Protein AF-A0A258SKD0-F1 (afdb_monomer_lite)

Secondary structure (DSSP, 8-state):
--HHHHHHHHHHHHHHHTT-PPBPGGG-B--TT-SS-EEEBTTT--EEEE-SSS-EEE----

Structure (mmCIF, N/CA/C/O backbone):
data_AF-A0A258SKD0-F1
#
_entry.id   AF-A0A258SKD0-F1
#
loop_
_atom_site.group_PDB
_atom_site.id
_atom_site.type_symbol
_atom_site.label_atom_id
_atom_site.label_alt_id
_atom_site.label_comp_id
_atom_site.label_asym_id
_atom_site.label_entity_id
_atom_site.label_seq_id
_atom_site.pdbx_PDB_ins_code
_atom_site.Cartn_x
_atom_site.Cartn_y
_atom_site.Cartn_z
_atom_site.occupancy
_atom_site.B_iso_or_equiv
_atom_site.auth_seq_id
_atom_site.auth_comp_id
_atom_site.auth_asym_id
_atom_site.auth_atom_id
_atom_site.pdbx_PDB_model_num
ATOM 1 N N . MET A 1 1 ? -9.101 -13.124 21.165 1.00 55.50 1 MET A N 1
ATOM 2 C CA . MET A 1 1 ? -8.399 -12.135 20.314 1.00 55.50 1 MET A CA 1
ATOM 3 C C . MET A 1 1 ? -7.979 -10.978 21.201 1.00 55.50 1 MET A C 1
ATOM 5 O O . MET A 1 1 ? -8.810 -10.486 21.946 1.00 55.50 1 MET A O 1
ATOM 9 N N . ASP A 1 2 ? -6.707 -10.594 21.166 1.00 69.81 2 ASP A N 1
ATOM 10 C CA . ASP A 1 2 ? -6.136 -9.560 22.036 1.00 69.81 2 ASP A CA 1
ATOM 11 C C . ASP A 1 2 ? -6.749 -8.177 21.724 1.00 69.81 2 ASP A C 1
ATOM 13 O O . ASP A 1 2 ? -6.592 -7.670 20.607 1.00 69.81 2 ASP A O 1
ATOM 17 N N . SER A 1 3 ? -7.477 -7.572 22.671 1.00 72.19 3 SER A N 1
ATOM 18 C CA . SER A 1 3 ? -8.252 -6.332 22.462 1.00 72.19 3 SER A CA 1
ATOM 19 C C . SER A 1 3 ? -7.408 -5.175 21.910 1.00 72.19 3 SER A C 1
ATOM 21 O O . SER A 1 3 ? -7.889 -4.362 21.119 1.00 72.19 3 SER A O 1
ATOM 23 N N . LYS A 1 4 ? -6.107 -5.137 22.230 1.00 76.38 4 LYS A N 1
ATOM 24 C CA . LYS A 1 4 ? -5.163 -4.123 21.730 1.00 76.38 4 LYS A CA 1
ATOM 25 C C . LYS A 1 4 ? -4.945 -4.212 20.215 1.00 76.38 4 LYS A C 1
ATOM 27 O O . LYS A 1 4 ? -4.759 -3.193 19.547 1.00 76.38 4 LYS A O 1
ATOM 32 N N . ARG A 1 5 ? -4.992 -5.422 19.645 1.00 77.44 5 ARG A N 1
ATOM 33 C CA . ARG A 1 5 ? -4.801 -5.656 18.204 1.00 77.44 5 ARG A CA 1
ATOM 34 C C . ARG A 1 5 ? -5.997 -5.158 17.393 1.00 77.44 5 ARG A C 1
ATOM 36 O O . ARG A 1 5 ? -5.807 -4.604 16.312 1.00 77.44 5 ARG A O 1
ATOM 43 N N . VAL A 1 6 ? -7.204 -5.314 17.937 1.00 80.75 6 VAL A N 1
ATOM 44 C CA . VAL A 1 6 ? -8.457 -4.859 17.317 1.00 80.75 6 VAL A CA 1
ATOM 45 C C . VAL A 1 6 ? -8.518 -3.332 17.288 1.00 80.75 6 VAL A C 1
ATOM 47 O O . VAL A 1 6 ? -8.745 -2.755 16.228 1.00 80.75 6 VAL A O 1
ATOM 50 N N . ILE A 1 7 ? -8.212 -2.667 18.408 1.00 84.06 7 ILE A N 1
ATOM 51 C CA . ILE A 1 7 ? -8.198 -1.196 18.493 1.00 84.06 7 ILE A CA 1
ATOM 52 C C . ILE A 1 7 ? -7.207 -0.598 17.486 1.00 84.06 7 ILE A C 1
ATOM 54 O O . ILE A 1 7 ? -7.550 0.323 16.744 1.00 84.06 7 ILE A O 1
ATOM 58 N N . LYS A 1 8 ? -5.993 -1.161 17.392 1.00 82.25 8 LYS A N 1
ATOM 59 C CA . LYS A 1 8 ? -4.986 -0.720 16.413 1.00 82.25 8 LYS A CA 1
ATOM 60 C C . LYS A 1 8 ? -5.469 -0.891 14.970 1.00 82.25 8 LYS A C 1
ATOM 62 O O . LYS A 1 8 ? -5.227 -0.021 14.135 1.00 82.25 8 LYS A O 1
ATOM 67 N N . TRP A 1 9 ? -6.159 -1.992 14.674 1.00 85.75 9 TRP A N 1
ATOM 68 C CA . TRP A 1 9 ? -6.719 -2.237 13.347 1.00 85.75 9 TRP A CA 1
ATOM 69 C C . TRP A 1 9 ? -7.815 -1.222 12.990 1.00 85.75 9 TRP A C 1
ATOM 71 O O . TRP A 1 9 ? -7.783 -0.652 11.898 1.00 85.75 9 TRP A O 1
ATOM 81 N N . ILE A 1 10 ? -8.726 -0.927 13.925 1.00 86.50 10 ILE A N 1
ATOM 82 C CA . ILE A 1 10 ? -9.797 0.066 13.742 1.00 86.50 10 ILE A CA 1
ATOM 83 C C . ILE A 1 10 ? -9.210 1.468 13.534 1.00 86.50 10 ILE A C 1
ATOM 85 O O . ILE A 1 10 ? -9.600 2.163 12.598 1.00 86.50 10 ILE A O 1
ATOM 89 N N . ALA A 1 11 ? -8.226 1.872 14.342 1.00 87.38 11 ALA A N 1
ATOM 90 C CA . ALA A 1 11 ? -7.558 3.164 14.186 1.00 87.38 11 ALA A CA 1
ATOM 91 C C . ALA A 1 11 ? -6.881 3.304 12.808 1.00 87.38 11 ALA A C 1
ATOM 93 O O . ALA A 1 11 ? -7.004 4.337 12.147 1.00 87.38 11 ALA A O 1
ATOM 94 N N . GLY A 1 12 ? -6.219 2.246 12.326 1.00 86.38 12 GLY A N 1
ATOM 95 C CA . GLY A 1 12 ? -5.646 2.218 10.979 1.00 86.38 12 GLY A CA 1
ATOM 96 C C . GLY A 1 12 ? -6.702 2.314 9.872 1.00 86.38 12 GLY A C 1
ATOM 97 O O . GLY A 1 12 ? -6.503 3.016 8.880 1.00 86.38 12 GLY A O 1
ATOM 98 N N . ARG A 1 13 ? -7.865 1.683 10.063 1.00 88.00 13 ARG A N 1
ATOM 99 C CA . ARG A 1 13 ? -9.013 1.789 9.151 1.00 88.00 13 ARG A CA 1
ATOM 100 C C . ARG A 1 13 ? -9.582 3.215 9.112 1.00 88.00 13 ARG A C 1
ATOM 102 O O . ARG A 1 13 ? -9.854 3.716 8.025 1.00 88.00 13 ARG A O 1
ATOM 109 N N . LEU A 1 14 ? -9.698 3.891 10.257 1.00 90.69 14 LEU A N 1
ATOM 110 C CA . LEU A 1 14 ? -10.136 5.293 10.330 1.00 90.69 14 LEU A CA 1
ATOM 111 C C . LEU A 1 14 ? -9.161 6.240 9.618 1.00 90.69 14 LEU A C 1
ATOM 113 O O . LEU A 1 14 ? -9.586 7.155 8.917 1.00 90.69 14 LEU A O 1
ATOM 117 N N . ASN A 1 15 ? -7.855 5.994 9.733 1.00 89.31 15 ASN A N 1
ATOM 118 C CA . ASN A 1 15 ? -6.850 6.757 8.992 1.00 89.31 15 ASN A CA 1
ATOM 119 C C . ASN A 1 15 ? -7.012 6.613 7.472 1.00 89.31 15 ASN A C 1
ATOM 121 O O . ASN A 1 15 ? -6.859 7.602 6.757 1.00 89.31 15 ASN A O 1
ATOM 125 N N . CYS A 1 16 ? -7.418 5.436 6.986 1.00 90.44 16 CYS A N 1
ATOM 126 C CA . CYS A 1 16 ? -7.701 5.239 5.563 1.00 90.44 16 CYS A CA 1
ATOM 127 C C . CYS A 1 16 ? -8.838 6.141 5.066 1.00 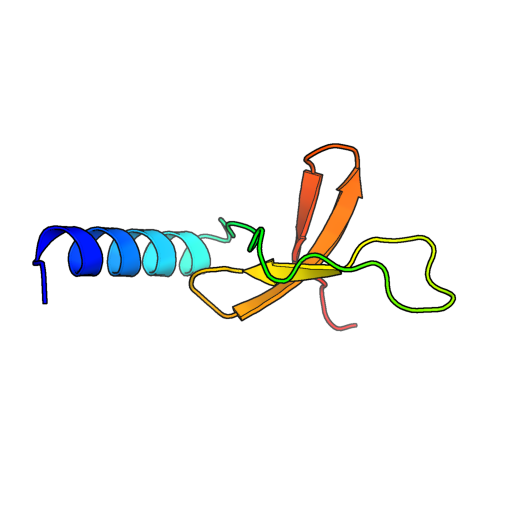90.44 16 CYS A C 1
ATOM 129 O O . CYS A 1 16 ? -8.745 6.668 3.966 1.00 90.44 16 CYS A O 1
ATOM 131 N N . LEU A 1 17 ? -9.885 6.352 5.874 1.00 86.44 17 LEU A N 1
ATOM 132 C CA . LEU A 1 17 ? -10.991 7.258 5.524 1.00 86.44 17 LEU A CA 1
ATOM 133 C C . LEU A 1 17 ? -10.547 8.726 5.463 1.00 86.44 17 LEU A C 1
ATOM 135 O O . LEU A 1 17 ? -11.126 9.517 4.731 1.00 86.44 17 LEU A O 1
ATOM 139 N N . ARG A 1 18 ? -9.485 9.083 6.192 1.00 89.50 18 ARG A N 1
ATOM 140 C CA . ARG A 1 18 ? -8.848 10.410 6.150 1.00 89.50 18 ARG A CA 1
ATOM 141 C C . ARG A 1 18 ? -7.797 10.539 5.036 1.00 89.50 18 ARG A C 1
ATOM 143 O O . ARG A 1 18 ? -7.007 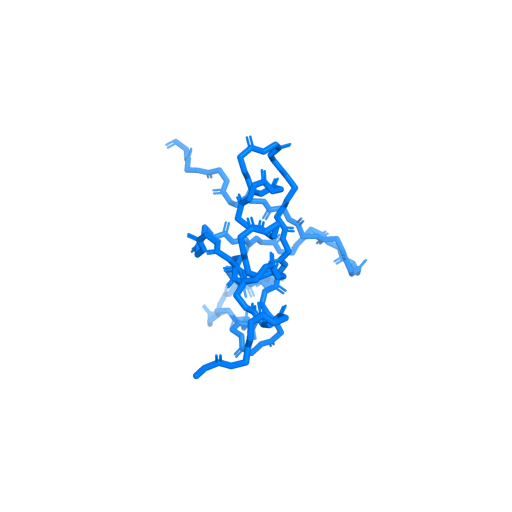11.477 5.060 1.00 89.50 18 ARG A O 1
ATOM 150 N N . GLY A 1 19 ? -7.714 9.568 4.122 1.00 85.44 19 GLY A N 1
ATOM 151 C CA . GLY A 1 19 ? -6.712 9.519 3.049 1.00 85.44 19 GLY A CA 1
ATOM 152 C C . GLY A 1 19 ? -5.302 9.116 3.502 1.00 85.44 19 GLY A C 1
ATOM 153 O O . GLY A 1 19 ? -4.372 9.098 2.696 1.00 85.44 19 GLY A O 1
ATOM 154 N N . LYS A 1 20 ? -5.107 8.764 4.780 1.00 89.31 20 LYS A N 1
ATOM 155 C CA . LYS A 1 20 ? -3.819 8.299 5.311 1.00 89.31 20 LYS A CA 1
ATOM 156 C C . LYS A 1 20 ? -3.730 6.782 5.185 1.00 89.31 20 LYS A C 1
ATOM 158 O O . LYS A 1 20 ? -4.224 6.041 6.034 1.00 89.31 20 LYS A O 1
ATOM 163 N N . HIS A 1 21 ? -3.075 6.319 4.126 1.00 90.44 21 HIS A N 1
ATOM 164 C CA . HIS A 1 21 ? -2.917 4.894 3.849 1.00 90.44 21 HIS A CA 1
ATOM 165 C C . HIS A 1 21 ? -1.540 4.381 4.264 1.00 90.44 21 HIS A C 1
ATOM 167 O O . HIS A 1 21 ? -0.507 4.895 3.843 1.00 90.44 21 HIS A O 1
ATOM 173 N N . GLU A 1 22 ? -1.525 3.317 5.065 1.00 91.31 22 GLU A N 1
ATOM 174 C CA . GLU A 1 22 ? -0.295 2.616 5.430 1.00 91.31 22 GLU A CA 1
ATOM 175 C C . GLU A 1 22 ? -0.059 1.445 4.479 1.00 91.31 22 GLU A C 1
ATOM 177 O O . GLU A 1 22 ? -0.888 0.535 4.382 1.00 91.31 22 GLU A O 1
ATOM 182 N N . ARG A 1 23 ? 1.087 1.447 3.799 1.00 92.12 23 ARG A N 1
ATOM 183 C CA . ARG A 1 23 ? 1.494 0.369 2.897 1.00 92.12 23 ARG A CA 1
ATOM 184 C C . ARG A 1 23 ? 1.720 -0.952 3.634 1.00 92.12 23 ARG A C 1
ATOM 186 O O . ARG A 1 23 ? 2.379 -1.003 4.670 1.00 92.12 23 ARG A O 1
ATOM 193 N N . SER A 1 24 ? 1.321 -2.049 2.997 1.00 91.31 24 SER A N 1
ATOM 194 C CA . SER A 1 24 ? 1.681 -3.401 3.413 1.00 91.31 24 SER A CA 1
ATOM 195 C C . SER A 1 24 ? 3.109 -3.796 3.016 1.00 91.31 24 SER A C 1
ATOM 197 O O . SER A 1 24 ? 3.442 -3.921 1.837 1.00 91.31 24 SER A O 1
ATOM 199 N N . ASN A 1 25 ? 3.959 -4.082 4.010 1.00 86.44 25 ASN A N 1
ATOM 200 C CA . ASN A 1 25 ? 5.309 -4.620 3.781 1.00 86.44 25 ASN A CA 1
ATOM 201 C C . ASN A 1 25 ? 5.299 -5.974 3.067 1.00 86.44 25 ASN A C 1
ATOM 203 O O . ASN A 1 25 ? 6.141 -6.215 2.213 1.00 86.44 25 ASN A O 1
ATOM 207 N N . LYS A 1 26 ? 4.325 -6.830 3.389 1.00 89.06 26 LYS A N 1
ATOM 208 C CA . LYS A 1 26 ? 4.252 -8.210 2.886 1.00 89.06 26 LYS A CA 1
ATOM 209 C C . LYS A 1 26 ? 3.762 -8.315 1.443 1.00 89.06 26 LYS A C 1
ATOM 211 O O . LYS A 1 26 ? 3.913 -9.359 0.829 1.00 89.06 26 LYS A O 1
ATOM 216 N N . ARG A 1 27 ? 3.114 -7.266 0.929 1.00 88.81 27 ARG A N 1
ATOM 217 C CA . ARG A 1 27 ? 2.474 -7.261 -0.398 1.00 88.81 27 ARG A CA 1
ATOM 218 C C . ARG A 1 27 ? 3.123 -6.271 -1.360 1.00 88.81 27 ARG A C 1
ATOM 220 O O . ARG A 1 27 ? 2.557 -5.984 -2.406 1.00 88.81 27 ARG A O 1
ATOM 227 N N . ALA A 1 28 ? 4.256 -5.681 -0.984 1.00 91.00 28 ALA A N 1
ATOM 228 C CA . ALA A 1 28 ? 5.018 -4.839 -1.893 1.00 91.00 28 ALA A CA 1
ATOM 229 C C . ALA A 1 28 ? 5.745 -5.720 -2.911 1.00 91.00 28 ALA A C 1
ATOM 231 O O . ALA A 1 28 ? 6.520 -6.591 -2.527 1.00 91.00 28 ALA A O 1
ATOM 232 N N . ARG A 1 29 ? 5.482 -5.487 -4.194 1.00 92.06 29 ARG A N 1
ATOM 233 C CA . ARG A 1 29 ? 6.072 -6.226 -5.312 1.00 92.06 29 ARG A CA 1
ATOM 234 C C . ARG A 1 29 ? 6.361 -5.287 -6.476 1.00 92.06 29 ARG A C 1
ATOM 236 O O . ARG A 1 29 ? 5.724 -4.243 -6.597 1.0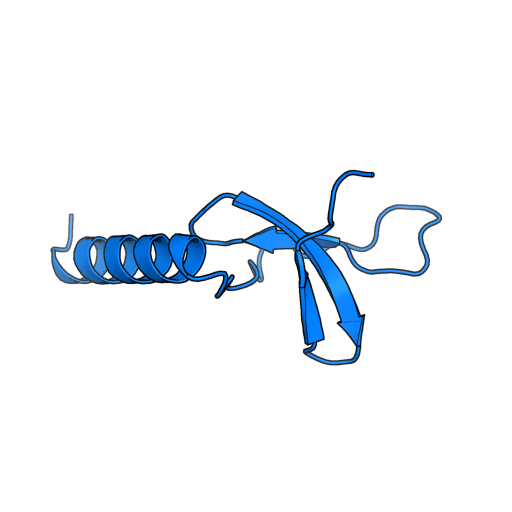0 92.06 29 ARG A O 1
ATOM 243 N N . LYS A 1 30 ? 7.316 -5.655 -7.320 1.00 92.19 30 LYS A N 1
ATOM 244 C CA . LYS A 1 30 ? 7.537 -5.014 -8.617 1.00 92.19 30 LYS A CA 1
ATOM 245 C C . LYS A 1 30 ? 6.848 -5.897 -9.666 1.00 92.19 30 LYS A C 1
ATOM 247 O O . LYS A 1 30 ? 7.259 -7.047 -9.780 1.00 92.19 30 LYS A O 1
ATOM 252 N N . PRO A 1 31 ? 5.759 -5.449 -10.316 1.00 88.31 31 PRO A N 1
ATOM 253 C CA . PRO A 1 31 ? 5.137 -6.214 -11.394 1.00 88.31 31 PRO A CA 1
ATOM 254 C C . PRO A 1 31 ? 6.131 -6.454 -12.537 1.00 88.31 31 PRO A C 1
ATOM 256 O O . PRO A 1 31 ? 6.980 -5.598 -12.798 1.00 88.31 31 PRO A O 1
ATOM 259 N N . ASP A 1 32 ? 6.020 -7.5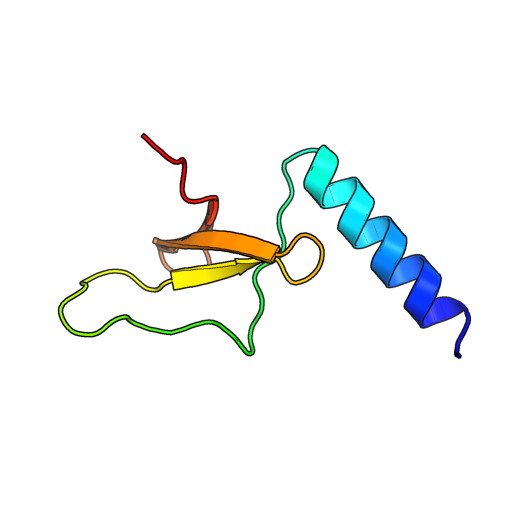95 -13.215 1.00 89.75 32 ASP A N 1
ATOM 260 C CA . ASP A 1 32 ? 6.866 -7.904 -14.369 1.00 89.75 32 ASP A CA 1
ATOM 261 C C . ASP A 1 32 ? 6.665 -6.862 -15.475 1.00 89.75 32 ASP A C 1
ATOM 263 O O . ASP A 1 32 ? 5.537 -6.522 -15.833 1.00 89.75 32 ASP A O 1
ATOM 267 N N . GLY A 1 33 ? 7.772 -6.308 -15.975 1.00 87.88 33 GLY A N 1
ATOM 268 C CA . GLY A 1 33 ? 7.757 -5.256 -16.996 1.00 87.88 33 GLY A CA 1
ATOM 269 C C . GLY A 1 33 ? 7.359 -3.855 -16.508 1.00 87.88 33 GLY A C 1
ATOM 270 O O . GLY A 1 33 ? 7.275 -2.949 -17.330 1.00 87.88 33 GLY A O 1
ATOM 271 N N . ALA A 1 34 ? 7.130 -3.640 -15.207 1.00 86.00 34 ALA A N 1
ATOM 272 C CA . ALA A 1 34 ? 6.848 -2.311 -14.656 1.00 86.00 34 ALA A CA 1
ATOM 273 C C . ALA A 1 34 ? 8.100 -1.656 -14.055 1.00 86.00 34 ALA A C 1
ATOM 275 O O . ALA A 1 34 ? 8.887 -2.313 -13.376 1.00 86.00 34 ALA A O 1
ATOM 276 N N . ASP A 1 35 ? 8.246 -0.338 -14.201 1.00 87.31 35 ASP A N 1
ATOM 277 C CA . ASP A 1 35 ? 9.327 0.427 -13.556 1.00 87.31 35 ASP A CA 1
ATOM 278 C C . ASP A 1 35 ? 9.012 0.835 -12.113 1.00 87.31 35 ASP A C 1
ATOM 280 O O . ASP A 1 35 ? 9.899 1.191 -11.332 1.00 87.31 35 ASP A O 1
ATOM 284 N N . HIS A 1 36 ? 7.746 0.737 -11.715 1.00 87.88 36 HIS A N 1
ATOM 285 C CA . HIS A 1 36 ? 7.277 1.108 -10.389 1.00 87.88 36 HIS A CA 1
ATOM 286 C C . HIS A 1 36 ? 7.032 -0.109 -9.495 1.00 87.88 36 HIS A C 1
ATOM 288 O O . HIS A 1 36 ? 6.749 -1.219 -9.938 1.00 87.88 36 HIS A O 1
ATOM 294 N N . TYR A 1 37 ? 7.107 0.119 -8.183 1.00 91.94 37 TYR A N 1
ATOM 295 C CA . TYR A 1 37 ? 6.660 -0.867 -7.203 1.00 91.94 37 TYR A CA 1
ATOM 296 C C . TYR A 1 37 ? 5.183 -0.646 -6.889 1.00 91.94 37 TYR A C 1
ATOM 298 O O . TYR A 1 37 ? 4.741 0.490 -6.708 1.00 91.94 37 TYR A O 1
ATOM 306 N N . GLU A 1 38 ? 4.448 -1.738 -6.737 1.00 92.69 38 GLU A N 1
ATOM 307 C CA . GLU A 1 38 ? 3.048 -1.750 -6.335 1.00 92.69 38 GLU A CA 1
ATOM 308 C C . GLU A 1 38 ? 2.878 -2.456 -4.989 1.00 92.69 38 GLU A C 1
ATOM 310 O O . GLU A 1 38 ? 3.679 -3.292 -4.567 1.00 92.69 38 GLU A O 1
ATOM 315 N N . SER A 1 39 ? 1.840 -2.073 -4.260 1.00 94.38 39 SER A N 1
ATOM 316 C CA . SER A 1 39 ? 1.459 -2.665 -2.986 1.00 94.38 39 SER A CA 1
ATOM 317 C C . SER A 1 39 ? -0.018 -2.383 -2.707 1.00 94.38 39 SER A C 1
ATOM 319 O O . SER A 1 39 ? -0.749 -1.906 -3.571 1.00 94.38 39 SER A O 1
ATOM 321 N N . VAL A 1 40 ? -0.469 -2.668 -1.489 1.00 94.19 40 VAL A N 1
ATOM 322 C CA . VAL A 1 40 ? -1.816 -2.344 -1.014 1.00 94.19 40 VAL A CA 1
ATOM 323 C C . VAL A 1 40 ? -1.762 -1.794 0.403 1.00 94.19 40 VAL A C 1
ATOM 325 O O . VAL A 1 40 ? -0.812 -2.067 1.144 1.00 94.19 40 VAL A O 1
ATOM 328 N N . CYS A 1 41 ? -2.796 -1.065 0.815 1.00 93.62 41 CYS A N 1
ATOM 329 C CA . CYS A 1 41 ? -2.918 -0.644 2.203 1.00 93.62 41 CYS A CA 1
ATOM 330 C C . CYS A 1 41 ? -3.153 -1.843 3.142 1.00 93.62 41 CYS A C 1
ATOM 332 O O . CYS A 1 41 ? -4.003 -2.693 2.873 1.00 93.62 41 CYS A O 1
ATOM 334 N N . SER A 1 42 ? -2.448 -1.886 4.277 1.00 91.88 42 SER A N 1
ATOM 335 C CA . SER A 1 42 ? -2.581 -2.939 5.299 1.00 91.88 42 SER A CA 1
ATOM 336 C C . SER A 1 42 ? -3.969 -3.007 5.947 1.00 91.88 42 SER A C 1
ATOM 338 O O . SER A 1 42 ? -4.347 -4.067 6.441 1.00 91.88 42 SER A O 1
ATOM 340 N N . TYR A 1 43 ? -4.720 -1.898 5.952 1.00 91.12 43 TYR A N 1
ATOM 341 C CA . TYR A 1 43 ? -6.016 -1.795 6.634 1.00 91.12 43 TYR A CA 1
ATOM 342 C C . TYR A 1 43 ? -7.207 -1.817 5.671 1.00 91.12 43 TYR A C 1
ATOM 344 O O . TYR A 1 43 ? -8.173 -2.538 5.922 1.00 91.12 43 TYR A O 1
ATOM 352 N N . CYS A 1 44 ? -7.171 -1.034 4.582 1.00 90.12 44 CYS A N 1
ATOM 353 C CA . CYS A 1 44 ? -8.278 -0.952 3.616 1.00 90.12 44 CYS A CA 1
ATOM 354 C C . CYS A 1 44 ? -8.076 -1.752 2.325 1.00 90.12 44 CYS A C 1
ATOM 356 O O . CYS A 1 44 ? -9.040 -1.950 1.596 1.00 90.12 44 CYS A O 1
ATOM 358 N N . GLY A 1 45 ? -6.860 -2.229 2.044 1.00 90.19 45 GLY A N 1
ATOM 359 C CA . GLY A 1 45 ? -6.571 -3.007 0.838 1.00 90.19 45 GLY A CA 1
ATOM 360 C C . GLY A 1 45 ? -6.507 -2.199 -0.460 1.00 90.19 45 GLY A C 1
ATOM 361 O O . GLY A 1 45 ? -6.293 -2.798 -1.509 1.00 90.19 45 GLY A O 1
ATOM 362 N N . VAL A 1 46 ? -6.650 -0.868 -0.413 1.00 92.00 46 VAL A N 1
ATOM 363 C CA . VAL A 1 46 ? -6.578 -0.026 -1.617 1.00 92.00 46 VAL A CA 1
ATOM 364 C C . VAL A 1 46 ? -5.215 -0.183 -2.312 1.00 92.00 46 VAL A C 1
ATOM 366 O O . VAL A 1 46 ? -4.200 -0.250 -1.605 1.00 92.00 46 VAL A O 1
ATOM 369 N N . PRO A 1 47 ? -5.161 -0.247 -3.656 1.00 92.88 47 PRO A N 1
ATOM 370 C CA . PRO A 1 47 ? -3.904 -0.326 -4.389 1.00 92.88 47 PRO A CA 1
ATOM 371 C C . PRO A 1 47 ? -3.037 0.908 -4.153 1.00 92.88 47 PRO A C 1
ATOM 373 O O . PRO A 1 47 ? -3.522 2.039 -4.146 1.00 92.88 47 PRO A O 1
ATOM 376 N N . MET A 1 48 ? -1.739 0.692 -3.978 1.00 94.12 48 MET A N 1
ATOM 377 C CA . MET A 1 48 ? -0.758 1.749 -3.772 1.00 94.12 48 MET A CA 1
ATOM 378 C C . MET A 1 48 ? 0.419 1.572 -4.725 1.00 94.12 48 MET A C 1
ATOM 380 O O . MET A 1 48 ? 0.857 0.450 -4.973 1.00 94.12 48 MET A O 1
ATOM 384 N N . GLN A 1 49 ? 0.971 2.680 -5.201 1.00 93.12 49 GLN A N 1
ATOM 385 C CA . GLN A 1 49 ? 2.149 2.723 -6.057 1.00 93.12 49 GLN A CA 1
ATOM 386 C C . GLN A 1 49 ? 3.257 3.530 -5.386 1.00 93.12 49 GLN A C 1
ATOM 388 O O . GLN A 1 49 ? 3.013 4.516 -4.687 1.00 93.12 49 GLN A O 1
ATOM 393 N N . ARG A 1 50 ? 4.500 3.099 -5.584 1.00 92.69 50 ARG A N 1
ATOM 394 C CA . ARG A 1 50 ? 5.679 3.804 -5.096 1.00 92.69 50 ARG A CA 1
ATOM 395 C C . ARG A 1 50 ? 6.039 4.941 -6.049 1.00 92.69 50 ARG A C 1
ATOM 397 O O . ARG A 1 50 ? 6.391 4.672 -7.191 1.00 92.69 50 ARG A O 1
ATOM 404 N N . LEU A 1 51 ? 6.020 6.179 -5.555 1.00 89.25 51 LEU A N 1
ATOM 405 C CA . LEU A 1 51 ? 6.537 7.347 -6.288 1.00 89.25 51 LEU A CA 1
ATOM 406 C C . LEU A 1 51 ? 8.019 7.610 -6.000 1.00 89.25 51 LEU A C 1
ATOM 408 O O . LEU A 1 51 ? 8.714 8.207 -6.809 1.00 89.25 51 LEU A O 1
ATOM 412 N N . GLY A 1 52 ? 8.522 7.176 -4.840 1.00 87.81 52 GLY A N 1
ATOM 413 C CA . GLY A 1 52 ? 9.904 7.436 -4.437 1.00 87.81 52 GLY A CA 1
ATOM 414 C C . GLY A 1 52 ? 10.370 6.556 -3.283 1.00 87.81 52 GLY A C 1
ATOM 415 O O . GLY A 1 52 ? 9.672 5.647 -2.822 1.00 87.81 52 GLY A O 1
ATOM 416 N N . LYS A 1 53 ? 11.587 6.781 -2.781 1.00 82.94 53 LYS A N 1
ATOM 417 C CA . LYS A 1 53 ? 12.085 6.068 -1.593 1.00 82.94 53 LYS A CA 1
ATOM 418 C C . LYS A 1 53 ? 11.188 6.399 -0.398 1.00 82.94 53 LYS A C 1
ATOM 420 O O . LYS A 1 53 ? 11.093 7.547 0.002 1.00 82.94 53 LYS A O 1
ATOM 425 N N . ARG A 1 54 ? 10.514 5.377 0.147 1.00 83.50 54 ARG A N 1
ATOM 426 C CA . ARG A 1 54 ? 9.522 5.474 1.241 1.00 83.50 54 ARG A CA 1
ATOM 427 C C . ARG A 1 54 ? 8.237 6.254 0.915 1.00 83.50 54 ARG A C 1
ATOM 429 O O . ARG A 1 54 ? 7.330 6.208 1.736 1.00 83.50 54 ARG A O 1
ATOM 436 N N . ASN A 1 55 ? 8.113 6.865 -0.264 1.00 88.62 55 ASN A N 1
ATOM 437 C CA . ASN A 1 55 ? 6.898 7.564 -0.678 1.00 88.62 55 ASN A CA 1
ATOM 438 C C . ASN A 1 55 ? 5.976 6.647 -1.495 1.00 88.62 55 ASN A C 1
ATOM 440 O O . ASN A 1 55 ? 6.364 6.153 -2.559 1.00 88.62 55 ASN A O 1
ATOM 444 N N . TRP A 1 56 ? 4.766 6.429 -0.984 1.00 91.06 56 TRP A N 1
ATOM 445 C CA . TRP A 1 56 ? 3.742 5.581 -1.584 1.00 91.06 56 TRP A CA 1
ATOM 446 C C . TRP A 1 56 ? 2.418 6.319 -1.608 1.00 91.06 56 TRP A C 1
ATOM 448 O O . TRP A 1 56 ? 1.996 6.867 -0.593 1.00 91.06 56 TRP A O 1
ATOM 458 N N . VAL A 1 57 ? 1.751 6.273 -2.750 1.00 91.19 57 VAL A N 1
ATOM 459 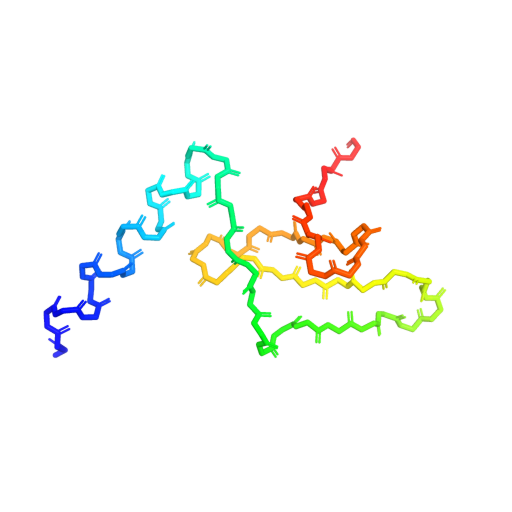C CA . VAL A 1 57 ? 0.461 6.927 -2.960 1.00 91.19 57 VAL A CA 1
ATOM 460 C C . VAL A 1 57 ? -0.577 5.898 -3.353 1.00 91.19 57 VAL A C 1
ATOM 462 O O . VAL A 1 57 ? -0.240 4.828 -3.859 1.00 91.19 57 VAL A O 1
ATOM 465 N N . VAL A 1 58 ? -1.844 6.210 -3.113 1.00 91.44 58 VAL A N 1
ATOM 466 C CA . VAL A 1 58 ? -2.946 5.411 -3.648 1.00 91.44 58 VAL A CA 1
ATOM 467 C C . VAL A 1 58 ? -2.916 5.508 -5.167 1.00 91.44 58 VAL A C 1
ATOM 469 O O . VAL A 1 58 ? -2.809 6.604 -5.715 1.00 91.44 58 VAL A O 1
ATOM 472 N N . LYS A 1 59 ? -3.006 4.363 -5.846 1.00 87.06 59 LYS A N 1
ATOM 473 C CA . LYS A 1 59 ? -3.154 4.333 -7.301 1.00 87.06 59 LYS A CA 1
ATOM 474 C C . LYS A 1 59 ? -4.557 4.852 -7.609 1.00 87.06 59 LYS A C 1
ATOM 476 O O . LYS A 1 59 ? -5.536 4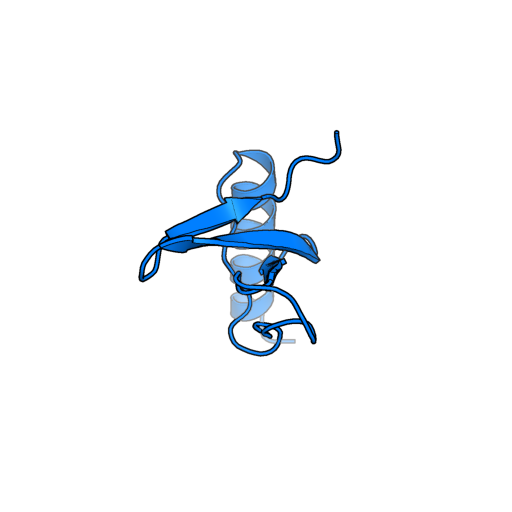.152 -7.350 1.00 87.06 59 LYS A O 1
ATOM 481 N N . GLN A 1 60 ? -4.664 6.093 -8.075 1.00 73.19 60 GLN A N 1
ATOM 482 C CA . GLN A 1 60 ? -5.937 6.604 -8.575 1.00 73.19 60 GLN A CA 1
ATOM 483 C C . GLN A 1 60 ? -6.318 5.769 -9.801 1.00 73.19 60 GLN A C 1
ATOM 485 O O . GLN A 1 60 ? -5.483 5.525 -10.675 1.00 73.19 60 GLN A O 1
ATOM 490 N N . ARG A 1 61 ? -7.547 5.245 -9.818 1.00 60.41 61 ARG A N 1
ATOM 491 C CA . ARG A 1 61 ? -8.109 4.685 -11.048 1.00 60.41 61 ARG A CA 1
ATOM 492 C C . ARG A 1 61 ? -8.383 5.879 -11.978 1.00 60.41 61 ARG A C 1
ATOM 494 O O . ARG A 1 61 ? -8.942 6.850 -11.466 1.00 60.41 61 ARG A O 1
ATOM 501 N N . PRO A 1 62 ? -7.933 5.841 -13.244 1.00 52.66 62 PRO A N 1
ATOM 502 C CA . PRO A 1 62 ? -8.310 6.848 -14.231 1.00 52.66 62 PRO A CA 1
ATOM 503 C C . PRO A 1 62 ? -9.823 6.852 -14.463 1.00 52.66 62 PRO A C 1
ATOM 505 O O . PRO A 1 62 ? -10.462 5.801 -14.203 1.00 52.66 62 PRO A O 1
#

pLDDT: mean 86.44, std 8.6, range [52.66, 94.38]

Foldseek 3Di:
DPPVVVVVLVVQLVCVVVQNFDWDPVAWDAPPPHPWIWTAGPRPRAIWIDPDDVDIHGDDDD

Sequence (62 aa):
MDSKRVIKWIAGRLNCLRGKHERSNKRARKPDGADHYESVCSYCGVPMQRLGKRNWVVKQRP

Radius of gyration: 12.98 Å; chains: 1; bounding box: 23×22×40 Å